Protein AF-A0A382YVT2-F1 (afdb_monomer_lite)

Structure (mmCIF, N/CA/C/O backbone):
data_AF-A0A382YVT2-F1
#
_entry.id   AF-A0A382YVT2-F1
#
loop_
_atom_site.group_PDB
_atom_site.id
_atom_site.type_symbol
_atom_site.label_atom_id
_atom_site.label_alt_id
_atom_site.label_comp_id
_atom_site.label_asym_id
_atom_site.label_entity_id
_atom_site.label_seq_id
_atom_site.pdbx_PDB_ins_code
_atom_site.Cartn_x
_atom_site.Cartn_y
_atom_site.Cartn_z
_atom_site.occupancy
_atom_site.B_iso_or_equiv
_atom_site.auth_seq_id
_atom_site.auth_comp_id
_atom_site.auth_asym_id
_atom_site.auth_atom_id
_atom_site.pdbx_PDB_model_num
ATOM 1 N N . MET A 1 1 ? -2.764 0.369 -7.688 1.00 82.75 1 MET A N 1
ATOM 2 C CA . MET A 1 1 ? -1.890 0.923 -6.632 1.00 82.75 1 MET A CA 1
ATOM 3 C C . MET A 1 1 ? -2.788 1.567 -5.602 1.00 82.75 1 MET A C 1
ATOM 5 O O . MET A 1 1 ? -3.826 2.092 -5.992 1.00 82.75 1 MET A O 1
ATOM 9 N N . GLY A 1 2 ? -2.438 1.528 -4.327 1.00 92.12 2 GLY A N 1
ATOM 10 C CA . GLY A 1 2 ? -3.268 2.181 -3.325 1.00 92.12 2 GLY A CA 1
ATOM 11 C C . GLY A 1 2 ? -2.786 1.962 -1.909 1.00 92.12 2 GLY A C 1
ATOM 12 O O . GLY A 1 2 ? -1.866 1.187 -1.661 1.00 92.12 2 GLY A O 1
ATOM 13 N N . ILE A 1 3 ? -3.442 2.660 -0.993 1.00 95.81 3 ILE A N 1
ATOM 14 C CA . ILE A 1 3 ? -3.219 2.518 0.438 1.00 95.81 3 ILE A CA 1
ATOM 15 C C . ILE A 1 3 ? -4.265 1.558 0.989 1.00 95.81 3 ILE A C 1
ATOM 17 O O . ILE A 1 3 ? -5.463 1.676 0.703 1.00 95.81 3 ILE A O 1
ATOM 21 N N . LEU A 1 4 ? -3.798 0.617 1.793 1.00 95.75 4 LEU A N 1
ATOM 22 C CA . LEU A 1 4 ? -4.626 -0.279 2.577 1.00 95.75 4 LEU A CA 1
ATOM 23 C C . LEU A 1 4 ? -4.460 0.063 4.055 1.00 95.75 4 LEU A C 1
ATOM 25 O O . LEU A 1 4 ? -3.393 0.484 4.499 1.00 95.75 4 LEU A O 1
ATOM 29 N N . VAL A 1 5 ? -5.521 -0.152 4.816 1.00 95.81 5 VAL A N 1
ATOM 30 C CA . VAL A 1 5 ? -5.530 -0.048 6.270 1.00 95.81 5 VAL A CA 1
ATOM 31 C C . VAL A 1 5 ? -5.671 -1.449 6.860 1.00 95.81 5 VAL A C 1
ATOM 33 O O . VAL A 1 5 ? -6.581 -2.204 6.521 1.00 95.81 5 VAL A O 1
ATOM 36 N N . GLU A 1 6 ? -4.733 -1.815 7.720 1.00 95.69 6 GLU A N 1
ATOM 37 C CA . GLU A 1 6 ? -4.744 -3.043 8.502 1.00 95.69 6 GLU A CA 1
ATOM 38 C C . GLU A 1 6 ? -5.491 -2.796 9.806 1.00 95.69 6 GLU A C 1
ATOM 40 O O . GLU A 1 6 ? -5.163 -1.889 10.577 1.00 95.69 6 GLU A O 1
ATOM 45 N N . CYS A 1 7 ? -6.495 -3.627 10.057 1.00 94.75 7 CYS A N 1
ATOM 46 C CA . CYS A 1 7 ? -7.167 -3.626 11.338 1.00 94.75 7 CYS A CA 1
ATOM 47 C C . CYS A 1 7 ? -6.225 -4.176 12.423 1.00 94.75 7 CYS A C 1
ATOM 49 O O . CYS A 1 7 ? -5.698 -5.276 12.255 1.00 94.75 7 CYS A O 1
ATOM 51 N N . PRO A 1 8 ? -6.042 -3.483 13.553 1.00 93.69 8 PRO A N 1
ATOM 52 C CA . PRO A 1 8 ? -5.232 -3.974 14.658 1.00 93.69 8 PRO A CA 1
ATOM 53 C C . PRO A 1 8 ? -5.804 -5.251 15.290 1.00 93.69 8 PRO A C 1
ATOM 55 O O . PRO A 1 8 ? -5.003 -6.075 15.720 1.00 93.69 8 PRO A O 1
ATOM 58 N N . GLU A 1 9 ? -7.129 -5.445 15.256 1.00 93.75 9 GLU A N 1
ATOM 59 C CA . GLU A 1 9 ? -7.823 -6.612 15.826 1.00 93.75 9 GLU A CA 1
ATOM 60 C C . GLU A 1 9 ? -7.748 -7.838 14.906 1.00 93.75 9 GLU A C 1
ATOM 62 O O . GLU A 1 9 ? -7.147 -8.853 15.231 1.00 93.75 9 GLU A O 1
ATOM 67 N N . CYS A 1 10 ? -8.341 -7.732 13.709 1.00 93.94 10 CYS A N 1
ATOM 68 C CA . CYS A 1 10 ? -8.520 -8.858 12.786 1.00 93.94 10 CYS A CA 1
ATOM 69 C C . CYS A 1 10 ? -7.301 -9.087 11.869 1.00 93.94 10 CYS A C 1
ATOM 71 O O . CYS A 1 10 ? -7.317 -10.016 11.066 1.00 93.94 10 CYS A O 1
ATOM 73 N N . LYS A 1 11 ? -6.309 -8.177 11.876 1.00 92.50 11 LYS A N 1
ATOM 74 C CA . LYS A 1 11 ? -5.192 -8.064 10.903 1.00 92.50 11 LYS A CA 1
ATOM 75 C C . LYS A 1 11 ? -5.604 -8.049 9.424 1.00 92.50 11 LYS A C 1
ATOM 77 O O . LYS A 1 11 ? -4.757 -8.006 8.533 1.00 92.50 11 LYS A O 1
ATOM 82 N N . ASN A 1 12 ? -6.905 -8.019 9.142 1.00 94.50 12 ASN A N 1
ATOM 83 C CA . ASN A 1 12 ? -7.427 -7.929 7.795 1.00 94.50 12 ASN A CA 1
ATOM 84 C C . ASN A 1 12 ? -7.141 -6.539 7.221 1.00 94.50 12 ASN A C 1
ATOM 86 O O . ASN A 1 12 ? -7.261 -5.518 7.910 1.00 94.50 12 ASN A O 1
ATOM 90 N N . ARG A 1 13 ? -6.786 -6.513 5.940 1.00 94.31 13 ARG A N 1
ATOM 91 C CA . ARG A 1 13 ? -6.420 -5.298 5.217 1.00 94.31 13 ARG A CA 1
ATOM 92 C C . ARG A 1 13 ? -7.582 -4.883 4.340 1.00 94.31 13 ARG A C 1
ATOM 94 O O . ARG A 1 13 ? -8.041 -5.662 3.509 1.00 94.31 13 ARG A O 1
ATOM 101 N N . ASN A 1 14 ? -8.036 -3.655 4.516 1.00 94.75 14 ASN A N 1
ATOM 102 C CA . ASN A 1 14 ? -9.134 -3.089 3.748 1.00 94.75 14 ASN A CA 1
ATOM 103 C C . ASN A 1 14 ? -8.643 -1.872 2.969 1.00 94.75 14 ASN A C 1
ATOM 105 O O . ASN A 1 14 ? -7.625 -1.266 3.305 1.00 94.75 14 ASN A O 1
ATOM 109 N N . SER A 1 15 ? -9.350 -1.524 1.900 1.00 93.69 15 SER A N 1
ATOM 110 C CA . SER A 1 15 ? -9.071 -0.290 1.170 1.00 93.69 15 SER A CA 1
ATOM 111 C C . SER A 1 15 ? -9.487 0.922 2.003 1.00 93.69 15 SER A C 1
ATOM 113 O O . SER A 1 15 ? -10.385 0.832 2.833 1.00 93.69 15 SER A O 1
ATOM 115 N N . LEU A 1 16 ? -8.905 2.094 1.740 1.00 91.81 16 LEU A N 1
ATOM 116 C CA . LEU A 1 16 ? -9.365 3.330 2.390 1.00 91.81 16 LEU A CA 1
ATOM 117 C C . LEU A 1 16 ? -10.834 3.680 2.081 1.00 91.81 16 LEU A C 1
ATOM 119 O O . LEU A 1 16 ? -11.440 4.444 2.828 1.00 91.81 16 LEU A O 1
ATOM 123 N N . LYS A 1 17 ? -11.412 3.136 1.003 1.00 91.81 17 LYS A N 1
ATOM 124 C CA . LYS A 1 17 ? -12.837 3.303 0.684 1.00 91.81 17 LYS A CA 1
ATOM 125 C C . LYS A 1 17 ? -13.723 2.410 1.557 1.00 91.81 17 LYS A C 1
ATOM 127 O O . LYS A 1 17 ? -14.809 2.831 1.934 1.00 91.81 17 LYS A O 1
ATOM 132 N 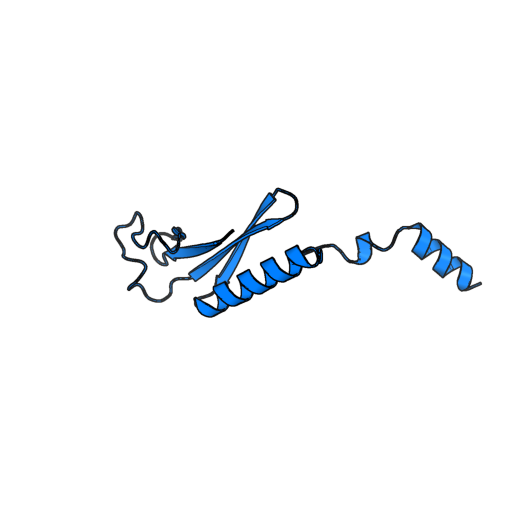N . ASN A 1 18 ? -13.257 1.206 1.898 1.00 92.12 18 ASN A N 1
ATOM 133 C CA . ASN A 1 18 ? -14.000 0.271 2.734 1.00 92.12 18 ASN A CA 1
ATOM 134 C C . ASN A 1 18 ? -13.531 0.336 4.195 1.00 92.12 18 ASN A C 1
ATOM 136 O O . ASN A 1 18 ? -12.551 -0.299 4.581 1.00 92.12 18 ASN A O 1
ATOM 140 N N . GLN A 1 19 ? -14.240 1.117 5.007 1.00 90.00 19 GLN A N 1
ATOM 141 C CA . GLN A 1 19 ? -13.873 1.359 6.405 1.00 90.00 19 GLN A CA 1
ATOM 142 C C . GLN A 1 19 ? -14.468 0.340 7.390 1.00 90.00 19 GLN A C 1
ATOM 144 O O . GLN A 1 19 ? -14.178 0.425 8.578 1.00 90.00 19 GLN A O 1
ATOM 149 N N . SER A 1 20 ? -15.259 -0.640 6.955 1.00 94.19 20 SER A N 1
ATOM 150 C CA . SER A 1 20 ? -15.726 -1.732 7.821 1.00 94.19 20 SER A CA 1
ATOM 151 C C . SER A 1 20 ? -14.797 -2.954 7.703 1.00 94.19 20 SER A C 1
ATOM 153 O O . SER A 1 20 ? -14.644 -3.520 6.619 1.00 94.19 20 SER A O 1
ATOM 155 N N . CYS A 1 21 ? -14.153 -3.397 8.803 1.00 94.56 21 CYS A N 1
ATOM 156 C CA . CYS A 1 21 ? -13.509 -4.728 8.807 1.00 94.56 21 CYS A CA 1
ATOM 157 C C . CYS A 1 21 ? -14.600 -5.803 8.856 1.00 94.56 21 CYS A C 1
ATOM 159 O O . CYS A 1 21 ? -15.617 -5.658 9.529 1.00 94.56 21 CYS A O 1
ATOM 161 N N . LYS A 1 22 ? -14.300 -6.950 8.243 1.00 92.44 22 LYS A N 1
ATOM 162 C CA . LYS A 1 22 ? -15.004 -8.226 8.430 1.00 92.44 22 LYS A CA 1
ATOM 163 C C . LYS A 1 22 ? -15.255 -8.614 9.899 1.00 92.44 22 LYS A C 1
ATOM 165 O O . LYS A 1 22 ? -16.211 -9.325 10.157 1.00 92.44 22 LYS A O 1
ATOM 170 N N . CYS A 1 23 ? -14.444 -8.152 10.856 1.00 93.81 23 CYS A N 1
ATOM 171 C CA . CYS A 1 23 ? -14.673 -8.383 12.290 1.00 93.81 23 CYS A CA 1
ATOM 172 C C . CYS A 1 23 ? -15.688 -7.419 12.934 1.00 93.81 23 CYS A C 1
ATOM 174 O O . CYS A 1 23 ? -15.778 -7.355 14.155 1.00 93.81 23 CYS A O 1
ATOM 176 N N . GLY A 1 24 ? -16.394 -6.607 12.142 1.00 92.56 24 GLY A N 1
ATOM 177 C CA . GLY A 1 24 ? -17.405 -5.658 12.619 1.00 92.56 24 GLY A CA 1
ATOM 178 C C . GLY A 1 24 ? -16.850 -4.324 13.131 1.00 92.56 24 GLY A C 1
ATOM 179 O O . GLY A 1 24 ? -17.616 -3.404 13.403 1.00 92.56 24 GLY A O 1
ATOM 180 N N . LYS A 1 25 ? -15.524 -4.163 13.238 1.00 93.25 25 LYS A N 1
ATOM 181 C CA . LYS A 1 25 ? -14.903 -2.900 13.668 1.00 93.25 25 LYS A CA 1
ATOM 182 C C . LYS A 1 25 ? -14.875 -1.859 12.546 1.00 93.25 25 LYS A C 1
ATOM 184 O O . LYS A 1 25 ? -14.557 -2.172 11.396 1.00 93.25 25 LYS A O 1
ATOM 189 N N . ASN A 1 26 ? -15.117 -0.600 12.909 1.00 94.06 26 ASN A N 1
ATOM 190 C CA . ASN A 1 26 ? -14.982 0.545 12.013 1.00 94.06 26 ASN A CA 1
ATOM 191 C C . ASN A 1 26 ? -13.540 1.079 12.032 1.00 94.06 26 ASN A C 1
ATOM 193 O O . ASN A 1 26 ? -13.063 1.622 13.026 1.00 94.06 26 ASN A O 1
ATOM 197 N N . LEU A 1 27 ? -12.840 0.935 10.912 1.00 93.00 27 LEU A N 1
ATOM 198 C CA . LEU A 1 27 ? -11.447 1.334 10.723 1.00 93.00 27 LEU A CA 1
ATOM 199 C C . LEU A 1 27 ? -11.257 2.850 10.732 1.00 93.00 27 LEU A C 1
ATOM 201 O O . LEU A 1 27 ? -10.146 3.311 10.992 1.00 93.00 27 LEU A O 1
ATOM 205 N N . ARG A 1 28 ? -12.312 3.641 10.504 1.00 90.25 28 ARG A N 1
ATOM 206 C CA . ARG A 1 28 ? -12.224 5.104 10.518 1.00 90.25 28 ARG A CA 1
ATOM 207 C C . ARG A 1 28 ? -11.950 5.623 11.925 1.00 90.25 28 ARG A C 1
ATOM 209 O O . ARG A 1 28 ? -11.027 6.417 12.092 1.00 90.25 28 ARG A O 1
ATOM 216 N N . SER A 1 29 ? -12.695 5.128 12.911 1.00 89.44 29 SER A N 1
ATOM 217 C CA . SER A 1 29 ? -12.592 5.525 14.322 1.00 89.44 29 SER A CA 1
ATOM 218 C C . SER A 1 29 ? -11.544 4.740 15.110 1.00 89.44 29 SER A C 1
ATOM 220 O O . SER A 1 29 ? -11.129 5.185 16.174 1.00 89.44 29 SER A O 1
ATOM 222 N N . LEU A 1 30 ? -11.082 3.597 14.599 1.00 90.94 30 LEU A N 1
ATOM 223 C CA . LEU A 1 30 ? -10.101 2.775 15.301 1.00 90.94 30 LEU A CA 1
ATOM 224 C C . LEU A 1 30 ? -8.734 3.467 15.453 1.00 90.94 30 LEU A C 1
ATOM 226 O O . LEU A 1 30 ? -8.202 4.034 14.487 1.00 90.94 30 LEU A O 1
ATOM 230 N N . SER A 1 31 ? -8.148 3.352 16.645 1.00 89.69 31 SER A N 1
ATOM 231 C CA . SER A 1 31 ? -6.773 3.753 16.958 1.00 89.69 31 SER A CA 1
ATOM 232 C C . SER A 1 31 ? -5.770 2.646 16.597 1.00 89.69 31 SER A C 1
ATOM 234 O O . SER A 1 31 ? -6.153 1.522 16.276 1.00 89.69 31 SER A O 1
ATOM 236 N N . HIS A 1 32 ? -4.474 2.979 16.573 1.00 89.81 32 HIS A N 1
ATOM 237 C CA . HIS A 1 32 ? -3.352 2.045 16.346 1.00 89.81 32 HIS A CA 1
ATOM 238 C C . HIS A 1 32 ? -3.412 1.180 15.072 1.00 89.81 32 HIS A C 1
ATOM 240 O O . HIS A 1 32 ? -2.675 0.204 14.933 1.00 89.81 32 HIS A O 1
ATOM 246 N N . LYS A 1 33 ? -4.232 1.558 14.090 1.00 93.00 33 LYS A N 1
ATOM 247 C CA . LYS A 1 33 ? -4.239 0.929 12.765 1.00 93.00 33 LYS A CA 1
ATOM 248 C C . LYS A 1 33 ? -2.914 1.151 12.039 1.00 93.00 33 LYS A C 1
ATOM 250 O O . LYS A 1 33 ? -2.265 2.183 12.212 1.00 93.00 33 LYS A O 1
ATOM 255 N N . CYS A 1 34 ? -2.510 0.174 11.236 1.00 94.81 34 CYS A N 1
ATOM 256 C CA . CYS A 1 34 ? -1.332 0.282 10.381 1.00 94.81 34 CYS A CA 1
ATOM 257 C C . CYS A 1 34 ? -1.759 0.509 8.936 1.00 94.81 34 CYS A C 1
ATOM 259 O O . CYS A 1 34 ? -2.758 -0.038 8.479 1.00 94.81 34 CYS A O 1
ATOM 261 N N . TYR A 1 35 ? -0.968 1.267 8.198 1.00 95.75 35 TYR A N 1
ATOM 262 C CA . TYR A 1 35 ? -1.146 1.489 6.778 1.00 95.75 35 TYR A CA 1
ATOM 263 C C . TYR A 1 35 ? -0.120 0.695 5.980 1.00 95.75 35 TYR A C 1
ATOM 265 O O . TYR A 1 35 ? 1.025 0.484 6.396 1.00 95.75 35 TYR A O 1
ATOM 273 N N . TRP A 1 36 ? -0.571 0.265 4.815 1.00 96.44 36 TRP A N 1
ATOM 274 C CA . TRP A 1 36 ? 0.207 -0.445 3.821 1.00 96.44 36 TRP A CA 1
ATOM 275 C C . TRP A 1 36 ? 0.058 0.262 2.488 1.00 96.44 36 TRP A C 1
ATOM 277 O O . TRP A 1 36 ? -1.017 0.775 2.176 1.00 96.44 36 TRP A O 1
ATOM 287 N N . ILE A 1 37 ? 1.096 0.209 1.670 1.00 95.56 37 ILE A N 1
ATOM 288 C CA . ILE A 1 37 ? 1.006 0.579 0.263 1.00 95.56 37 ILE A CA 1
ATOM 289 C C . ILE A 1 37 ? 1.039 -0.683 -0.594 1.00 95.56 37 ILE A C 1
ATOM 291 O O . ILE A 1 37 ? 1.775 -1.631 -0.319 1.00 95.56 37 ILE A O 1
ATOM 295 N N . GLU A 1 38 ? 0.219 -0.706 -1.635 1.00 94.69 38 GLU A N 1
ATOM 296 C CA . GLU A 1 38 ? 0.184 -1.759 -2.642 1.00 94.69 38 GLU A CA 1
ATOM 297 C C . GLU A 1 38 ? 0.552 -1.163 -4.000 1.00 94.69 38 GLU A C 1
ATOM 299 O O . GLU A 1 38 ? -0.067 -0.197 -4.465 1.00 94.69 38 GLU A O 1
ATOM 304 N N . TYR A 1 39 ? 1.551 -1.749 -4.655 1.00 92.50 39 TYR A N 1
ATOM 305 C CA . TYR A 1 39 ? 2.020 -1.319 -5.967 1.00 92.50 39 TYR A CA 1
ATOM 306 C C . TYR A 1 39 ? 2.490 -2.495 -6.821 1.00 92.50 39 TYR A C 1
ATOM 308 O O . TYR A 1 39 ? 2.669 -3.607 -6.332 1.00 92.50 39 TYR A O 1
ATOM 316 N N . TYR A 1 40 ? 2.650 -2.243 -8.118 1.00 89.88 40 TYR A N 1
ATOM 317 C CA . TYR A 1 40 ? 3.196 -3.211 -9.064 1.00 89.88 40 TYR A CA 1
ATOM 318 C C . TYR A 1 40 ? 4.610 -2.809 -9.446 1.00 89.88 40 TYR A C 1
ATOM 320 O O . TYR A 1 40 ? 4.823 -1.673 -9.883 1.00 89.88 40 TYR A O 1
ATOM 328 N N . ASP A 1 41 ? 5.523 -3.762 -9.320 1.00 85.56 41 ASP A N 1
ATOM 329 C CA . ASP A 1 41 ? 6.931 -3.648 -9.679 1.00 85.56 41 ASP A CA 1
ATOM 330 C C . ASP A 1 41 ? 7.301 -4.847 -10.561 1.00 85.56 41 ASP A C 1
ATOM 332 O O . ASP A 1 41 ? 7.139 -5.995 -10.144 1.00 85.56 41 ASP A O 1
ATOM 336 N N . GLY A 1 42 ? 7.695 -4.588 -11.811 1.00 82.50 42 GLY A N 1
ATOM 337 C CA . GLY A 1 42 ? 8.003 -5.641 -12.789 1.00 82.50 42 GLY A CA 1
ATOM 338 C C . GLY A 1 42 ? 6.878 -6.668 -12.990 1.00 82.50 42 GLY A C 1
ATOM 339 O O . GLY A 1 42 ? 7.143 -7.862 -13.020 1.00 82.50 42 GLY A O 1
ATOM 340 N N . GLY A 1 43 ? 5.614 -6.227 -13.021 1.00 86.12 43 GLY A N 1
ATOM 341 C CA . GLY A 1 43 ? 4.439 -7.107 -13.148 1.00 86.12 43 GLY A CA 1
ATOM 342 C C . GLY A 1 43 ? 4.010 -7.812 -11.854 1.00 86.12 43 GLY A C 1
ATOM 343 O O . GLY A 1 43 ? 2.878 -8.277 -11.756 1.00 86.12 43 GLY A O 1
ATOM 344 N N . ASN A 1 44 ? 4.849 -7.810 -10.816 1.00 89.12 44 ASN A N 1
ATOM 345 C CA . ASN A 1 44 ? 4.548 -8.442 -9.536 1.00 89.12 44 ASN A CA 1
ATOM 346 C C . ASN A 1 44 ? 3.887 -7.469 -8.561 1.00 89.12 44 ASN A C 1
ATOM 348 O O . ASN A 1 44 ? 4.309 -6.320 -8.402 1.00 89.12 44 ASN A O 1
ATOM 352 N N . ARG A 1 45 ? 2.861 -7.947 -7.850 1.00 91.94 45 ARG A N 1
ATOM 353 C CA . ARG A 1 45 ? 2.177 -7.164 -6.817 1.00 91.94 45 ARG A CA 1
ATOM 354 C C . ARG A 1 45 ? 2.991 -7.166 -5.523 1.00 91.94 45 ARG A C 1
ATOM 356 O O . ARG A 1 45 ? 3.118 -8.193 -4.861 1.00 91.94 45 ARG A O 1
ATOM 363 N N . ARG A 1 46 ? 3.506 -5.999 -5.139 1.00 91.50 46 ARG A N 1
ATOM 364 C CA . ARG A 1 46 ? 4.249 -5.755 -3.897 1.00 91.50 46 ARG A CA 1
ATOM 365 C C . ARG A 1 46 ? 3.349 -5.069 -2.873 1.00 91.50 46 ARG A C 1
ATOM 367 O O . ARG A 1 46 ? 2.492 -4.251 -3.217 1.00 91.50 46 ARG A O 1
ATOM 374 N N . ARG A 1 47 ? 3.562 -5.397 -1.599 1.00 93.31 47 ARG A N 1
ATOM 375 C CA . ARG A 1 47 ? 2.915 -4.745 -0.455 1.00 93.31 47 ARG A CA 1
ATOM 376 C C . ARG A 1 47 ? 3.972 -4.376 0.568 1.00 93.31 47 ARG A C 1
ATOM 378 O O . ARG A 1 47 ? 4.761 -5.229 0.959 1.00 93.31 47 ARG A O 1
ATOM 385 N N . GLU A 1 48 ? 3.961 -3.127 1.000 1.00 92.88 48 GLU A N 1
ATOM 386 C CA . GLU A 1 48 ? 4.936 -2.588 1.946 1.00 92.88 48 GLU A CA 1
ATOM 387 C C . GLU A 1 48 ? 4.201 -1.984 3.140 1.00 92.88 48 GLU A C 1
ATOM 389 O O . GLU A 1 48 ? 3.211 -1.269 2.973 1.00 92.88 48 GLU A O 1
ATOM 394 N N . ARG A 1 49 ? 4.661 -2.313 4.348 1.00 92.81 49 ARG A N 1
ATOM 395 C CA . ARG A 1 49 ? 4.110 -1.781 5.594 1.00 92.81 49 ARG A CA 1
ATOM 396 C C . ARG A 1 49 ? 4.752 -0.427 5.866 1.00 92.81 49 ARG A C 1
ATOM 398 O O . ARG A 1 49 ? 5.970 -0.359 5.970 1.00 92.81 49 ARG A O 1
ATOM 405 N N . THR A 1 50 ? 3.950 0.626 6.010 1.00 92.44 50 THR A N 1
ATOM 406 C CA . THR A 1 50 ? 4.475 1.986 6.234 1.00 92.44 50 THR A CA 1
ATOM 407 C C . THR A 1 50 ? 4.443 2.403 7.705 1.00 92.44 50 THR A C 1
ATOM 409 O O . THR 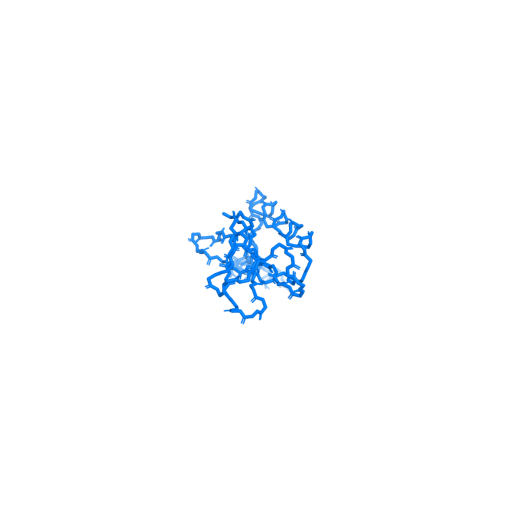A 1 50 ? 5.271 3.198 8.132 1.00 92.44 50 THR A O 1
ATOM 412 N N . GLY A 1 51 ? 3.510 1.866 8.500 1.00 91.62 51 GLY A N 1
ATOM 413 C CA . GLY A 1 51 ? 3.374 2.183 9.930 1.00 91.62 51 GLY A CA 1
ATOM 414 C C . GLY A 1 51 ? 2.017 2.797 10.276 1.00 91.62 51 GLY A C 1
ATOM 415 O O . GLY A 1 51 ? 1.033 2.533 9.593 1.00 91.62 51 GLY A O 1
ATOM 416 N N . HIS A 1 52 ? 1.932 3.592 11.345 1.00 93.31 52 HIS A N 1
ATOM 417 C CA . HIS A 1 52 ? 0.654 4.087 11.891 1.00 93.31 52 HIS A CA 1
ATOM 418 C C . HIS A 1 52 ? 0.181 5.440 11.332 1.00 93.31 52 HIS A C 1
ATOM 420 O O . HIS A 1 52 ? -0.944 5.861 11.599 1.00 93.31 52 HIS A O 1
ATOM 426 N N . SER A 1 53 ? 1.008 6.125 10.538 1.00 92.44 53 SER A N 1
ATOM 427 C CA . SER A 1 53 ? 0.670 7.428 9.957 1.00 92.44 53 SER A CA 1
ATOM 428 C C . SER A 1 53 ? 0.047 7.283 8.569 1.00 92.44 53 SER A C 1
ATOM 430 O O . SER A 1 53 ? 0.670 6.734 7.657 1.00 92.44 53 SER A O 1
ATOM 432 N N . LYS A 1 54 ? -1.164 7.832 8.387 1.00 92.81 54 LYS A N 1
ATOM 433 C CA . LYS A 1 54 ? -1.825 7.907 7.069 1.00 92.81 54 LYS A CA 1
ATOM 434 C C . LY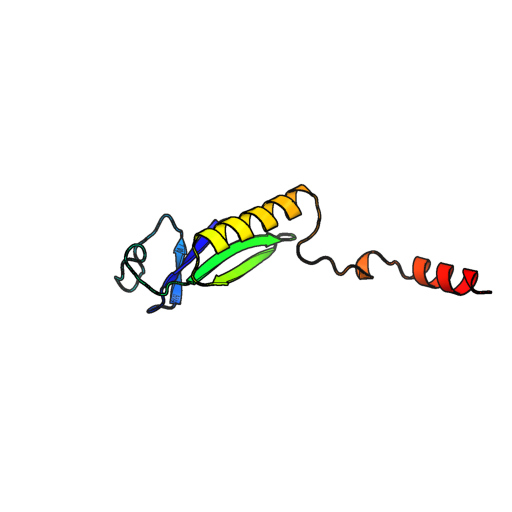S A 1 54 ? -1.005 8.755 6.099 1.00 92.81 54 LYS A C 1
ATOM 436 O O . LYS A 1 54 ? -0.763 8.332 4.974 1.00 92.81 54 LYS A O 1
ATOM 441 N N . LEU A 1 55 ? -0.543 9.915 6.570 1.00 94.38 55 LEU A N 1
ATOM 442 C CA . LEU A 1 55 ? 0.282 10.834 5.790 1.00 94.38 55 LEU A CA 1
ATOM 443 C C . LEU A 1 55 ? 1.607 10.177 5.380 1.00 94.38 55 LEU A C 1
ATOM 445 O O . LEU A 1 55 ? 2.045 10.324 4.243 1.00 94.38 55 LEU A O 1
ATOM 449 N N . GLY A 1 56 ? 2.208 9.385 6.275 1.00 93.31 56 GLY A N 1
ATOM 450 C CA . GLY A 1 56 ? 3.405 8.603 5.957 1.00 93.31 56 GLY A CA 1
ATOM 451 C C . GLY A 1 56 ? 3.175 7.627 4.798 1.00 93.31 56 GLY A C 1
ATOM 452 O O . GLY A 1 56 ? 3.987 7.560 3.879 1.00 93.31 56 GLY A O 1
ATOM 453 N N . ALA A 1 57 ? 2.038 6.924 4.789 1.00 94.81 57 ALA A N 1
ATOM 454 C CA . ALA A 1 57 ? 1.666 6.028 3.690 1.00 94.81 57 ALA A CA 1
ATOM 455 C C . ALA A 1 57 ? 1.407 6.767 2.367 1.00 94.81 57 ALA A C 1
ATOM 457 O O . ALA A 1 57 ? 1.795 6.277 1.308 1.00 94.81 57 ALA A O 1
ATOM 458 N N . GLU A 1 58 ? 0.791 7.950 2.415 1.00 95.75 58 GLU A N 1
ATOM 459 C CA . GLU A 1 58 ? 0.567 8.798 1.236 1.00 95.75 58 GLU A CA 1
ATOM 460 C C . GLU A 1 58 ? 1.885 9.304 0.640 1.00 95.75 58 GLU A C 1
ATOM 462 O O . GLU A 1 58 ? 2.088 9.206 -0.571 1.00 95.75 58 GLU A O 1
ATOM 467 N N . ASN A 1 59 ? 2.810 9.769 1.483 1.00 95.31 59 ASN A N 1
ATOM 468 C CA . ASN A 1 59 ? 4.134 10.214 1.047 1.00 95.31 59 ASN A CA 1
ATOM 469 C C . ASN A 1 59 ? 4.942 9.063 0.442 1.00 95.31 59 ASN A C 1
ATOM 471 O O . ASN A 1 59 ? 5.456 9.198 -0.666 1.00 95.31 59 ASN A O 1
ATOM 475 N N . ARG A 1 60 ? 4.958 7.899 1.101 1.00 93.38 60 ARG A N 1
ATOM 476 C CA . ARG A 1 60 ? 5.636 6.705 0.584 1.00 93.38 60 ARG A CA 1
ATOM 477 C C . ARG A 1 60 ? 5.056 6.249 -0.757 1.00 93.38 60 ARG A C 1
ATOM 479 O O . ARG A 1 60 ? 5.798 5.864 -1.658 1.00 93.38 60 ARG A O 1
ATOM 486 N N . LEU A 1 61 ? 3.732 6.305 -0.920 1.00 93.69 61 LEU A N 1
ATOM 487 C CA . LEU A 1 61 ? 3.095 5.985 -2.197 1.00 93.69 61 LEU A CA 1
ATOM 488 C C . LEU A 1 61 ? 3.509 6.974 -3.296 1.00 93.69 61 LEU A C 1
ATOM 490 O O . LEU A 1 61 ? 3.760 6.541 -4.421 1.00 93.69 61 LEU A O 1
ATOM 494 N N . ARG A 1 62 ? 3.613 8.271 -2.975 1.00 93.06 62 ARG A N 1
ATOM 495 C CA . ARG A 1 62 ? 4.087 9.301 -3.911 1.00 93.06 62 ARG A CA 1
ATOM 496 C C . ARG A 1 62 ? 5.527 9.035 -4.345 1.00 93.06 62 ARG A C 1
ATOM 498 O O . ARG A 1 62 ? 5.790 9.034 -5.538 1.00 93.06 62 ARG A O 1
ATOM 505 N N . GLU A 1 63 ? 6.428 8.721 -3.416 1.00 91.62 63 GLU A N 1
ATOM 506 C CA . GLU A 1 63 ? 7.813 8.342 -3.743 1.00 91.62 63 GLU A CA 1
ATOM 507 C C . GLU A 1 63 ? 7.870 7.154 -4.709 1.00 91.62 63 GLU A C 1
ATOM 509 O O . GLU A 1 63 ? 8.595 7.184 -5.700 1.00 91.62 63 GLU A O 1
ATOM 514 N N . VAL A 1 64 ? 7.072 6.114 -4.446 1.00 90.25 64 VAL A N 1
ATOM 515 C CA . VAL A 1 64 ? 6.962 4.927 -5.307 1.00 90.25 64 VAL A CA 1
ATOM 516 C C . VAL A 1 64 ? 6.439 5.285 -6.700 1.00 90.25 64 VAL A C 1
ATOM 518 O O . VAL A 1 64 ? 6.908 4.733 -7.695 1.00 90.25 64 VAL A O 1
ATOM 521 N N . GLN A 1 65 ? 5.477 6.204 -6.794 1.00 90.44 65 GLN A N 1
ATOM 522 C CA . GLN A 1 65 ? 4.956 6.692 -8.072 1.00 90.44 65 GLN A CA 1
ATOM 523 C C . GLN A 1 65 ? 6.000 7.505 -8.841 1.00 90.44 65 GLN A C 1
ATOM 525 O O . GLN A 1 65 ? 6.199 7.241 -10.025 1.00 90.44 65 GLN A O 1
ATOM 530 N N . THR A 1 66 ? 6.696 8.428 -8.175 1.00 90.69 66 THR A N 1
ATOM 531 C CA . THR A 1 66 ? 7.773 9.228 -8.773 1.00 90.69 66 THR A CA 1
ATOM 532 C C . THR A 1 66 ? 8.898 8.331 -9.279 1.00 90.69 66 THR A C 1
ATOM 534 O O . THR A 1 66 ? 9.260 8.408 -10.447 1.00 90.69 66 THR A O 1
ATOM 537 N N . ALA A 1 67 ? 9.370 7.390 -8.457 1.00 86.69 67 ALA A N 1
ATOM 538 C CA . ALA A 1 67 ? 10.409 6.439 -8.847 1.00 86.69 67 ALA A CA 1
ATOM 539 C C . ALA A 1 67 ? 10.001 5.600 -10.072 1.00 86.69 67 ALA A C 1
ATOM 541 O O . ALA A 1 67 ? 10.814 5.336 -10.959 1.00 86.69 67 ALA A O 1
ATOM 542 N N . LYS A 1 68 ? 8.718 5.222 -10.160 1.00 85.00 68 LYS A N 1
ATOM 543 C CA . LYS A 1 68 ? 8.173 4.512 -11.321 1.00 85.00 68 LYS A CA 1
ATOM 544 C C . LYS A 1 68 ? 8.125 5.390 -12.574 1.00 85.00 68 LYS A C 1
ATOM 546 O O . LYS A 1 68 ? 8.459 4.892 -13.645 1.00 85.00 68 LYS A O 1
ATOM 551 N N . ALA A 1 69 ? 7.730 6.657 -12.446 1.00 86.56 69 ALA A N 1
ATOM 552 C CA . ALA A 1 69 ? 7.713 7.613 -13.554 1.00 86.56 69 ALA A CA 1
ATOM 553 C C . ALA A 1 69 ? 9.128 7.905 -14.082 1.00 86.56 69 ALA A C 1
ATOM 555 O O . ALA A 1 69 ? 9.333 7.986 -15.286 1.00 86.56 69 ALA A O 1
ATOM 556 N N . GLU A 1 70 ? 10.113 7.981 -13.189 1.00 85.44 70 GLU A N 1
ATOM 557 C CA . GLU A 1 70 ? 11.524 8.206 -13.524 1.00 85.44 70 GLU A CA 1
ATOM 558 C C . GLU A 1 70 ? 12.259 6.935 -13.991 1.00 85.44 70 GLU A C 1
ATOM 560 O O . GLU A 1 70 ? 13.453 6.981 -14.282 1.00 85.44 70 GLU A O 1
ATOM 565 N N . GLY A 1 71 ? 11.603 5.768 -13.995 1.00 72.75 71 GLY A N 1
ATOM 566 C CA . GLY A 1 71 ? 12.239 4.485 -14.320 1.00 72.75 71 GLY A CA 1
ATOM 567 C C . GLY A 1 71 ? 13.293 4.015 -13.302 1.00 72.75 71 GLY A C 1
ATOM 568 O O . GLY A 1 71 ? 13.944 2.985 -13.514 1.00 72.75 71 GLY A O 1
ATOM 569 N N . ARG A 1 72 ? 13.447 4.718 -12.171 1.00 66.00 72 ARG A N 1
ATOM 570 C CA . ARG A 1 72 ? 14.312 4.341 -11.045 1.00 66.00 72 ARG A CA 1
ATOM 571 C C . ARG A 1 72 ? 13.638 3.200 -10.285 1.00 66.00 72 ARG A C 1
ATOM 573 O O . ARG A 1 72 ? 12.808 3.400 -9.407 1.00 66.00 72 ARG A O 1
ATOM 580 N N . THR A 1 73 ? 13.939 1.965 -10.673 1.00 58.53 73 THR A N 1
ATOM 581 C CA . THR A 1 73 ? 13.324 0.766 -10.086 1.00 58.53 73 THR A CA 1
ATOM 582 C C . THR A 1 73 ? 13.536 0.732 -8.568 1.00 58.53 73 THR A C 1
ATOM 584 O O . THR A 1 73 ? 14.669 0.836 -8.101 1.00 58.53 73 THR A O 1
ATOM 587 N N . ILE A 1 74 ? 12.451 0.536 -7.807 1.00 59.34 74 ILE A N 1
ATOM 588 C CA . ILE A 1 74 ? 12.397 0.612 -6.330 1.00 59.34 74 ILE A CA 1
ATOM 589 C C . ILE A 1 74 ? 13.384 -0.347 -5.644 1.00 59.34 74 ILE A C 1
ATOM 591 O O . ILE A 1 74 ? 13.763 -0.114 -4.500 1.00 59.34 74 ILE A O 1
ATOM 595 N N . ARG A 1 75 ? 13.879 -1.367 -6.355 1.00 55.47 75 ARG A N 1
ATOM 596 C CA . ARG A 1 75 ? 15.112 -2.103 -6.041 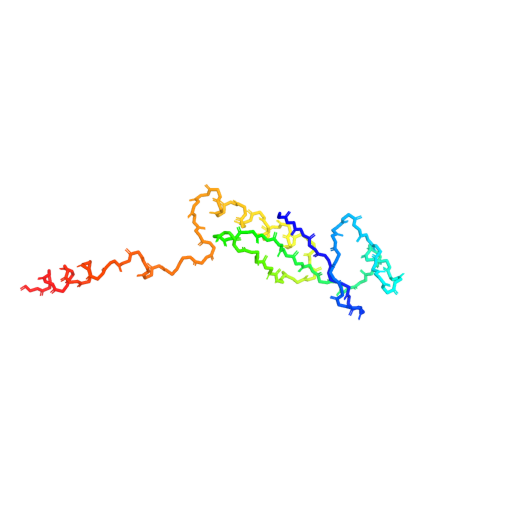1.00 55.47 75 ARG A CA 1
ATOM 597 C C . ARG A 1 75 ? 15.743 -2.674 -7.318 1.00 55.47 75 ARG A C 1
ATOM 599 O O . ARG A 1 75 ? 15.666 -3.877 -7.544 1.00 55.47 75 ARG A O 1
ATOM 606 N N . LYS A 1 76 ? 16.377 -1.865 -8.172 1.00 49.62 76 LYS A N 1
ATOM 607 C CA . LYS A 1 76 ? 17.416 -2.436 -9.053 1.00 49.62 76 LYS A CA 1
ATOM 608 C C . LYS A 1 76 ? 18.698 -2.550 -8.238 1.00 49.62 76 LYS A C 1
ATOM 610 O O . LYS A 1 76 ? 19.165 -1.559 -7.682 1.00 49.62 76 LYS A O 1
ATOM 615 N N . ASN A 1 77 ? 19.241 -3.761 -8.135 1.00 49.41 77 ASN A N 1
ATOM 616 C CA . ASN A 1 77 ? 20.602 -3.954 -7.655 1.00 49.41 77 ASN A CA 1
ATOM 617 C C . ASN A 1 77 ? 21.511 -3.090 -8.543 1.00 49.41 77 ASN A C 1
ATOM 619 O O . ASN A 1 77 ? 21.543 -3.305 -9.752 1.00 49.41 77 ASN A O 1
ATOM 623 N N . LYS A 1 78 ? 22.194 -2.086 -7.981 1.00 52.38 78 LYS A N 1
ATOM 624 C CA . LYS A 1 78 ? 23.089 -1.219 -8.765 1.00 52.38 78 LYS A CA 1
ATOM 625 C C . LYS A 1 78 ? 24.211 -2.033 -9.424 1.00 52.38 78 LYS A C 1
ATOM 627 O O . LYS A 1 78 ? 24.653 -1.670 -10.505 1.00 52.38 78 LYS A O 1
ATOM 632 N N . ASN A 1 79 ? 24.563 -3.190 -8.855 1.00 54.19 79 ASN A N 1
ATOM 633 C CA . ASN A 1 79 ? 25.530 -4.124 -9.434 1.00 54.19 79 ASN A CA 1
ATOM 634 C C . ASN A 1 79 ? 24.995 -4.841 -10.682 1.00 54.19 79 ASN A C 1
ATOM 636 O O . ASN A 1 79 ? 25.783 -5.375 -11.444 1.00 54.19 79 ASN A O 1
ATOM 640 N N . ALA A 1 80 ? 23.681 -4.836 -10.935 1.00 54.59 80 ALA A N 1
ATOM 641 C CA . ALA A 1 80 ? 23.129 -5.338 -12.195 1.00 54.59 80 ALA A CA 1
ATOM 642 C C . ALA A 1 80 ? 23.374 -4.376 -13.375 1.00 54.59 80 ALA A C 1
ATOM 644 O O . ALA A 1 80 ? 23.143 -4.755 -14.518 1.00 54.59 80 ALA A O 1
ATOM 645 N N . LEU A 1 81 ? 23.806 -3.134 -13.109 1.00 53.44 81 LEU A N 1
ATOM 646 C CA . LEU A 1 81 ? 24.215 -2.168 -14.138 1.00 53.44 81 LEU A CA 1
ATOM 647 C C . LEU A 1 81 ? 25.711 -2.264 -14.468 1.00 53.44 81 LEU A C 1
ATOM 649 O O . LEU A 1 81 ? 26.141 -1.720 -15.480 1.00 53.44 81 LEU A O 1
ATOM 653 N N . ILE A 1 82 ? 26.498 -2.946 -13.632 1.00 58.66 82 ILE A N 1
ATOM 654 C CA . ILE A 1 82 ? 27.908 -3.219 -13.902 1.00 58.66 82 ILE A CA 1
ATOM 655 C C . ILE A 1 82 ? 27.953 -4.567 -14.620 1.00 58.66 82 ILE A C 1
ATOM 657 O O . ILE A 1 82 ? 27.814 -5.620 -14.002 1.00 58.66 82 ILE A O 1
ATOM 661 N N . ALA A 1 83 ? 28.081 -4.534 -15.946 1.00 66.31 83 ALA A N 1
ATOM 662 C CA . ALA A 1 83 ? 28.353 -5.740 -16.717 1.00 66.31 83 ALA A CA 1
ATOM 663 C C . ALA A 1 83 ? 29.740 -6.286 -16.340 1.00 66.31 83 ALA A C 1
ATOM 665 O O . ALA A 1 83 ? 30.633 -5.513 -15.993 1.00 66.31 83 ALA A O 1
ATOM 666 N N . LEU A 1 84 ? 29.941 -7.604 -16.450 1.00 71.56 84 LEU A N 1
ATOM 667 C CA . LEU A 1 84 ? 31.241 -8.240 -16.185 1.00 71.56 84 LEU A CA 1
ATOM 668 C C . LEU A 1 84 ? 32.374 -7.597 -17.013 1.00 71.56 84 LEU A C 1
ATOM 670 O O . LEU A 1 84 ? 33.495 -7.486 -16.532 1.00 71.56 84 LEU A O 1
ATOM 674 N N . GLY A 1 85 ? 32.048 -7.111 -18.219 1.00 74.94 85 GLY A N 1
ATOM 675 C CA . GLY A 1 85 ? 32.964 -6.359 -19.082 1.00 74.94 85 GLY A CA 1
ATOM 676 C C . GLY A 1 85 ? 33.511 -5.091 -18.424 1.00 74.94 85 GLY A C 1
ATOM 677 O O . GLY A 1 85 ? 34.717 -4.911 -18.397 1.00 74.94 85 GLY A O 1
ATOM 678 N N . ASN A 1 86 ? 32.667 -4.295 -17.759 1.00 79.50 86 ASN A N 1
ATOM 679 C CA . ASN A 1 86 ? 33.099 -3.057 -17.096 1.00 79.50 86 ASN A CA 1
ATOM 680 C C . ASN A 1 86 ? 34.086 -3.316 -15.939 1.00 79.50 86 ASN A C 1
ATOM 682 O O . ASN A 1 86 ? 34.895 -2.453 -15.612 1.00 79.50 86 ASN A O 1
ATOM 686 N N . LEU A 1 87 ? 34.003 -4.488 -15.295 1.00 78.62 87 LEU A N 1
ATOM 687 C CA . LEU A 1 87 ? 34.972 -4.922 -14.280 1.00 78.62 87 LEU A CA 1
ATOM 688 C C . LEU A 1 87 ? 36.297 -5.366 -14.913 1.00 78.62 87 LEU A C 1
ATOM 690 O O . LEU A 1 87 ? 37.353 -5.103 -14.344 1.00 78.62 87 LEU A O 1
ATOM 694 N N . GLY A 1 88 ? 36.234 -6.028 -16.072 1.00 82.81 88 GLY A N 1
ATOM 695 C CA . GLY A 1 88 ? 37.413 -6.411 -16.849 1.00 82.81 88 GLY A CA 1
ATOM 696 C C . GLY A 1 88 ? 38.171 -5.196 -17.378 1.00 82.81 88 GLY A C 1
ATOM 697 O O . GLY A 1 88 ? 39.380 -5.116 -17.195 1.00 82.81 88 GLY A O 1
ATOM 698 N N . ASP A 1 89 ? 37.455 -4.223 -17.939 1.00 84.38 89 ASP A N 1
ATOM 699 C CA . ASP A 1 89 ? 38.044 -2.988 -18.459 1.00 84.38 89 ASP A CA 1
ATOM 700 C C . ASP A 1 89 ? 38.747 -2.198 -17.347 1.00 84.38 89 ASP A C 1
ATOM 702 O O . ASP A 1 89 ? 39.892 -1.798 -17.515 1.00 84.38 89 ASP A O 1
ATO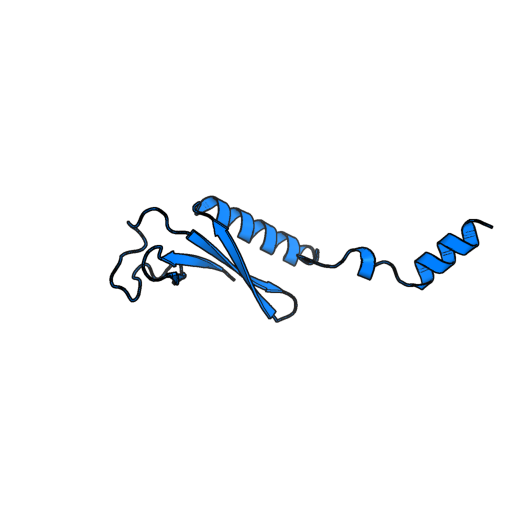M 706 N N . TRP A 1 90 ? 38.126 -2.065 -16.166 1.00 83.75 90 TRP A N 1
ATOM 707 C CA . TRP A 1 90 ? 38.764 -1.431 -15.004 1.00 83.75 90 TRP A CA 1
ATOM 708 C C . TRP A 1 90 ? 40.042 -2.150 -14.547 1.00 83.75 90 TRP A C 1
ATOM 710 O O . TRP A 1 90 ? 41.008 -1.498 -14.164 1.00 83.75 90 TRP A O 1
ATOM 720 N N . TYR A 1 91 ? 40.058 -3.487 -14.574 1.00 81.31 91 TYR A N 1
ATOM 721 C CA . TYR A 1 91 ? 41.244 -4.265 -14.207 1.00 81.31 91 TYR A CA 1
ATOM 722 C C . TYR A 1 91 ? 42.386 -4.081 -15.211 1.00 81.31 91 TYR A C 1
ATOM 724 O O . TYR A 1 91 ? 43.541 -3.990 -14.810 1.00 81.31 91 TYR A O 1
ATOM 732 N N . LEU A 1 92 ? 42.068 -4.008 -16.504 1.00 85.06 92 LEU A N 1
ATOM 733 C CA . LEU A 1 92 ? 43.064 -3.799 -17.553 1.00 85.06 92 LEU A CA 1
ATOM 734 C C . LEU A 1 92 ? 43.625 -2.371 -17.547 1.00 85.06 92 LEU A C 1
ATOM 736 O O . LEU A 1 92 ? 44.810 -2.204 -17.813 1.00 85.06 92 LEU A O 1
ATOM 740 N N . ASP A 1 93 ? 42.820 -1.375 -17.174 1.00 86.69 93 ASP A N 1
ATOM 741 C CA . ASP A 1 93 ? 43.226 0.039 -17.075 1.00 86.69 93 ASP A CA 1
ATOM 742 C C . ASP A 1 93 ? 44.129 0.336 -15.854 1.00 86.69 93 ASP A C 1
ATOM 744 O O . ASP A 1 93 ? 44.651 1.438 -15.703 1.00 86.69 93 ASP A O 1
ATOM 748 N N . LEU A 1 94 ? 44.317 -0.644 -14.960 1.00 79.88 94 LEU A N 1
ATOM 749 C CA . LEU A 1 94 ? 45.264 -0.588 -13.836 1.00 79.88 94 LEU A CA 1
ATOM 750 C C . LEU A 1 94 ? 46.680 -1.080 -14.196 1.00 79.88 94 LEU A C 1
ATOM 752 O O . LEU A 1 94 ? 47.554 -1.059 -13.324 1.00 79.88 94 LEU A O 1
ATOM 756 N N . SER A 1 95 ? 46.886 -1.552 -15.431 1.00 61.16 95 SER A N 1
ATOM 757 C CA . SER A 1 95 ? 48.165 -2.070 -15.955 1.00 61.16 95 SER A CA 1
ATOM 758 C C . SER A 1 95 ? 48.974 -0.972 -16.636 1.00 61.16 95 SER A C 1
ATOM 760 O O . SER A 1 95 ? 50.211 -0.967 -16.451 1.00 61.16 95 SER A O 1
#

Radius of gyration: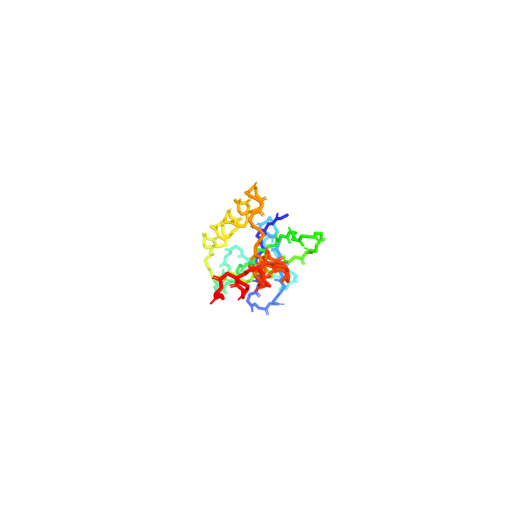 19.99 Å; chains: 1; bounding box: 66×20×36 Å

pLDDT: mean 85.78, std 12.73, range [49.41, 96.44]

Sequence (95 aa):
MGILVECPECKNRNSLKNQSCKCGKNLRSLSHKCYWIEYYDGGNRRRERTGHSKLGAENRLREVQTAKAEGRTIRKNKNALIALGNLGDWYLDLS

Organism: NCBI:txid408172

Foldseek 3Di:
DAKWKQDPPPRDTHGPVDQADPVRDGNVPDAQIWMWDWDDAPNDIDIGTQGRDPVSNVVVVVVVVVCVVVVVGPDDPVVVVCDPVNVVVVVVVVD

Secondary structure (DSSP, 8-state):
-EEEEE-TTT--EEETT--B-TTS-BTTT-SS-EEEEEEEETTEEEEEEEES-HHHHHHHHHHHHHHHHTT--TT--GGGGS-HHHHHHHHHTT-